Protein AF-A0A2W7HWE6-F1 (afdb_monomer)

Organism: NCBI:txid213248

Foldseek 3Di:
DDDQFDWQWADEPCCVVVVNPQQLVQLLQVLLQVCVCVLPVVADPQKHKDWAWDADPVRDTGITITIGGPPVVRRVVPDHNVVNHVSSNVVCVVCDSVNSSVNSVVDDDDGSVVRHPDDRD

Nearest PDB structures (foldseek):
  7y8v-assembly1_E  TM=4.939E-01  e=1.528E+00  Bacillus thermotolerans
  6rbg-assembly1_A  TM=3.376E-01  e=9.829E-01  Escherichia coli K-12
  3ueb-assembly2_C  TM=3.982E-01  e=2.094E+00  Thermococcus onnurineus NA1
  3b8p-assembly5_D  TM=3.696E-01  e=1.846E+00  Salmonella enterica subsp. enterica serovar Typhimurium str. LT2
  5gpy-assembly1_A  TM=2.057E-01  e=7.639E-01  Homo sapiens

Solvent-accessible surface area (backbone atoms only — not comparable to full-atom values): 7260 Å² total; per-residue (Å²): 131,82,76,81,78,73,63,41,53,36,73,73,95,49,51,74,84,53,69,66,41,50,49,59,46,43,25,31,50,51,55,55,53,73,46,41,66,69,77,47,58,87,53,59,87,68,54,45,77,44,81,42,59,42,70,45,102,86,68,54,66,45,81,36,42,32,35,34,32,96,49,67,79,56,37,72,64,58,62,56,51,68,63,46,31,54,53,51,48,59,48,43,70,72,65,38,65,68,53,42,55,57,52,25,76,73,56,90,69,68,49,41,74,60,47,63,68,53,74,88,125

Sequence (121 aa):
MKKPRGYGIIEPAIYEELNWDMDFIVSCLEVIRNEMPELFSELPKSVQYELIPLGNPFGEPYPVIGLYSDIPKDYKKIPEFLDLDERVENWLNKIGIETIKKKAKTIKTVSWETLKNRKSE

Structure (mmCIF, N/CA/C/O backbone):
data_AF-A0A2W7HWE6-F1
#
_entry.id   AF-A0A2W7HWE6-F1
#
loop_
_atom_site.group_PDB
_atom_site.id
_atom_site.type_symbol
_atom_site.label_atom_id
_atom_site.label_alt_id
_atom_site.label_comp_id
_atom_site.label_asym_id
_atom_site.label_entity_id
_atom_site.label_seq_id
_atom_site.pdbx_PDB_ins_code
_atom_site.Cartn_x
_atom_site.Cartn_y
_atom_site.Cartn_z
_atom_site.occupancy
_atom_site.B_iso_or_equiv
_atom_site.auth_seq_id
_atom_site.auth_comp_id
_atom_site.auth_asym_id
_atom_site.auth_atom_id
_atom_site.pdbx_PDB_model_num
ATOM 1 N N . MET A 1 1 ? 23.852 -14.805 -5.087 1.00 38.91 1 MET A N 1
ATOM 2 C CA . MET A 1 1 ? 22.968 -13.795 -4.466 1.00 38.91 1 MET A CA 1
ATOM 3 C C . MET A 1 1 ? 21.954 -13.370 -5.511 1.00 38.91 1 MET A C 1
ATOM 5 O O . MET A 1 1 ? 22.381 -12.954 -6.583 1.00 38.91 1 MET A O 1
ATOM 9 N N . LYS A 1 2 ? 20.648 -13.541 -5.264 1.00 42.47 2 LYS A N 1
ATOM 10 C CA . LYS A 1 2 ? 19.629 -12.918 -6.120 1.00 42.47 2 LYS A CA 1
ATOM 11 C C . LYS A 1 2 ? 19.772 -11.401 -5.972 1.00 42.47 2 LYS A C 1
ATOM 13 O O . LYS A 1 2 ? 20.017 -10.927 -4.863 1.00 42.47 2 LYS A O 1
ATOM 18 N N . LYS A 1 3 ? 19.708 -10.655 -7.077 1.00 46.53 3 LYS A N 1
ATOM 19 C CA . LYS A 1 3 ? 19.608 -9.194 -6.987 1.00 46.53 3 LYS A CA 1
ATOM 20 C C . LYS A 1 3 ? 18.287 -8.870 -6.283 1.00 46.53 3 LYS A C 1
ATOM 22 O O . LYS A 1 3 ? 17.303 -9.533 -6.613 1.00 46.53 3 LYS A O 1
ATOM 27 N N . PRO A 1 4 ? 18.253 -7.905 -5.350 1.00 59.59 4 PRO A N 1
ATOM 28 C CA . PRO A 1 4 ? 16.985 -7.428 -4.827 1.00 59.59 4 PRO A CA 1
ATOM 29 C C . PRO A 1 4 ? 16.112 -6.996 -6.005 1.00 59.59 4 PRO A C 1
ATOM 31 O O . PRO A 1 4 ? 16.594 -6.383 -6.965 1.00 59.59 4 PRO A O 1
ATOM 34 N N . ARG A 1 5 ? 14.849 -7.406 -5.959 1.00 71.00 5 ARG A N 1
ATOM 35 C CA . ARG A 1 5 ? 13.847 -7.014 -6.940 1.00 71.00 5 ARG A CA 1
ATOM 36 C C . ARG A 1 5 ? 13.727 -5.486 -6.918 1.00 71.00 5 ARG A C 1
ATOM 38 O O . ARG A 1 5 ? 13.758 -4.877 -5.852 1.00 71.00 5 ARG A O 1
ATOM 45 N N . GLY A 1 6 ? 13.680 -4.872 -8.098 1.00 79.38 6 GLY A N 1
ATOM 46 C CA . GLY A 1 6 ? 13.380 -3.446 -8.213 1.00 79.38 6 GLY A CA 1
ATOM 47 C C . GLY A 1 6 ? 11.897 -3.220 -7.947 1.00 79.38 6 GLY A C 1
ATOM 48 O O . GLY A 1 6 ? 11.079 -4.029 -8.391 1.00 79.38 6 GLY A O 1
ATOM 49 N N . TYR A 1 7 ? 11.570 -2.142 -7.242 1.00 88.00 7 TYR A N 1
ATOM 50 C CA . TYR A 1 7 ? 10.196 -1.761 -6.942 1.00 88.00 7 TYR A CA 1
ATOM 51 C C . TYR A 1 7 ? 9.937 -0.320 -7.373 1.00 88.00 7 TYR A C 1
ATOM 53 O O . TYR A 1 7 ? 10.766 0.555 -7.125 1.00 88.00 7 TYR A O 1
ATOM 61 N N . GLY A 1 8 ? 8.767 -0.082 -7.966 1.00 93.94 8 GLY A N 1
ATOM 62 C CA . GLY A 1 8 ? 8.089 1.202 -7.806 1.00 93.94 8 GLY A CA 1
ATOM 63 C C . GLY A 1 8 ? 7.515 1.260 -6.393 1.00 93.94 8 GLY A C 1
ATOM 64 O O . GLY A 1 8 ? 7.042 0.240 -5.888 1.00 93.94 8 GLY A O 1
ATOM 65 N N . ILE A 1 9 ? 7.602 2.411 -5.743 1.00 95.62 9 ILE A N 1
ATOM 66 C CA . ILE A 1 9 ? 7.184 2.586 -4.351 1.00 95.62 9 ILE A CA 1
ATOM 67 C C . ILE A 1 9 ? 5.941 3.468 -4.317 1.00 95.62 9 ILE A C 1
ATOM 69 O O . ILE A 1 9 ? 5.853 4.421 -5.087 1.00 95.62 9 ILE A O 1
ATOM 73 N N . ILE A 1 10 ? 5.001 3.114 -3.442 1.00 96.88 10 ILE A N 1
ATOM 74 C CA . ILE A 1 10 ? 3.896 3.970 -3.021 1.00 96.88 10 ILE A CA 1
ATOM 75 C C . ILE A 1 10 ? 4.008 4.192 -1.509 1.00 96.88 10 ILE A C 1
ATOM 77 O O . ILE A 1 10 ? 4.002 3.219 -0.740 1.00 96.88 10 ILE A O 1
ATOM 81 N N . GLU A 1 11 ? 4.058 5.459 -1.098 1.00 95.31 11 GLU A N 1
ATOM 82 C CA . GLU A 1 11 ? 4.171 5.927 0.289 1.00 95.31 11 GLU A CA 1
ATOM 83 C C . GLU A 1 11 ? 3.030 6.890 0.650 1.00 95.31 11 GLU A C 1
ATOM 85 O O . GLU A 1 11 ? 3.215 8.106 0.695 1.00 95.31 11 GLU A O 1
ATOM 90 N N . PRO A 1 12 ? 1.828 6.368 0.960 1.00 94.06 12 PRO A N 1
ATOM 91 C CA . PRO A 1 12 ? 0.696 7.217 1.285 1.00 94.06 12 PRO A CA 1
ATOM 92 C C . PRO A 1 12 ? 0.938 7.983 2.588 1.00 94.06 12 PRO A C 1
ATOM 94 O O . PRO A 1 12 ? 1.449 7.416 3.556 1.00 94.06 12 PRO A O 1
ATOM 97 N N . ALA A 1 13 ? 0.500 9.235 2.668 1.00 93.94 13 ALA A N 1
ATOM 98 C CA . ALA A 1 13 ? 0.727 10.146 3.789 1.00 93.94 13 ALA A CA 1
ATOM 99 C C . ALA A 1 13 ? -0.140 9.828 5.031 1.00 93.94 13 ALA A C 1
ATOM 101 O O . ALA A 1 13 ? -0.804 10.696 5.591 1.00 93.94 13 ALA A O 1
ATOM 102 N N . ILE A 1 14 ? -0.136 8.571 5.486 1.00 95.75 14 ILE A N 1
ATOM 103 C CA . ILE A 1 14 ? -0.991 8.058 6.571 1.00 95.75 14 ILE A CA 1
ATOM 104 C C . ILE A 1 14 ? -0.243 7.843 7.895 1.00 95.75 14 ILE A C 1
ATOM 106 O O . ILE A 1 14 ? -0.874 7.665 8.932 1.00 95.75 14 ILE A O 1
ATOM 110 N N . TYR A 1 15 ? 1.092 7.827 7.881 1.00 95.69 15 TYR A N 1
ATOM 111 C CA . TYR A 1 15 ? 1.918 7.389 9.017 1.00 95.69 15 TYR A CA 1
ATOM 112 C C . TYR A 1 15 ? 1.724 8.251 10.272 1.00 95.69 15 TYR A C 1
ATOM 114 O O . TYR A 1 15 ? 1.417 7.724 11.343 1.00 95.69 15 TYR A O 1
ATOM 122 N N . GLU A 1 16 ? 1.843 9.574 10.124 1.00 94.75 16 GLU A N 1
ATOM 123 C CA . GLU A 1 16 ? 1.647 10.531 11.222 1.00 94.75 16 GLU A CA 1
ATOM 124 C C . GLU A 1 16 ? 0.205 10.508 11.736 1.00 94.75 16 GLU A C 1
ATOM 126 O O . GLU A 1 16 ? -0.041 10.479 12.940 1.00 94.75 16 GLU A O 1
ATOM 131 N N . GLU A 1 17 ? -0.770 10.446 10.826 1.00 94.75 17 GLU A N 1
ATOM 132 C CA . GLU A 1 17 ? -2.192 10.415 11.181 1.00 94.75 17 GLU A CA 1
ATOM 133 C C . GLU A 1 17 ? -2.571 9.154 11.977 1.00 94.75 17 GLU A C 1
ATOM 135 O O . GLU A 1 17 ? -3.489 9.159 12.803 1.00 94.75 17 GLU A O 1
ATOM 140 N N . LEU A 1 18 ? -1.846 8.062 11.738 1.00 96.56 18 LEU A N 1
ATOM 141 C CA . LEU A 1 18 ? -1.994 6.790 12.433 1.00 96.56 18 LEU A CA 1
ATOM 142 C C . LEU A 1 18 ? -1.058 6.656 13.644 1.00 96.56 18 LEU A C 1
ATOM 144 O O . LEU A 1 18 ? -0.965 5.571 14.216 1.00 96.56 18 LEU A O 1
ATOM 148 N N . ASN A 1 19 ? -0.405 7.744 14.070 1.00 96.62 19 ASN A N 1
ATOM 149 C CA . ASN A 1 19 ? 0.514 7.795 15.212 1.00 96.62 19 ASN A CA 1
ATOM 150 C C . ASN A 1 19 ? 1.624 6.735 15.156 1.00 96.62 19 ASN A C 1
ATOM 152 O O . ASN A 1 19 ? 2.016 6.197 16.193 1.00 96.62 19 ASN A O 1
ATOM 156 N N . TRP A 1 20 ? 2.105 6.404 13.954 1.00 95.56 20 TRP A N 1
ATOM 157 C CA . TRP A 1 20 ? 3.140 5.386 13.754 1.00 95.56 20 TRP A CA 1
ATOM 158 C C . TRP A 1 20 ? 2.783 3.994 14.329 1.00 95.56 20 TRP A C 1
ATOM 160 O O . TRP A 1 20 ? 3.676 3.185 14.588 1.00 95.56 20 TRP A O 1
ATOM 170 N N . ASP A 1 21 ? 1.492 3.668 14.493 1.00 97.50 21 ASP A N 1
ATOM 171 C CA . ASP A 1 21 ? 1.043 2.308 14.829 1.00 97.50 21 ASP A CA 1
ATOM 172 C C . ASP A 1 21 ? 1.275 1.382 13.629 1.00 97.50 21 ASP A C 1
ATOM 174 O O . ASP A 1 21 ? 0.460 1.295 12.710 1.00 97.50 21 ASP A O 1
ATOM 178 N N . MET A 1 22 ? 2.424 0.709 13.619 1.00 97.25 22 MET A N 1
ATOM 179 C CA . MET A 1 22 ? 2.885 -0.056 12.463 1.00 97.25 22 MET A CA 1
ATOM 180 C C . MET A 1 22 ? 1.969 -1.219 12.085 1.00 97.25 22 MET A C 1
ATOM 182 O O . MET A 1 22 ? 1.777 -1.464 10.897 1.00 97.25 22 MET A O 1
ATOM 186 N N . ASP A 1 23 ? 1.384 -1.928 13.051 1.00 97.69 23 ASP A N 1
ATOM 187 C CA . ASP A 1 23 ? 0.452 -3.022 12.746 1.00 97.69 23 ASP A CA 1
ATOM 188 C C . ASP A 1 23 ? -0.828 -2.475 12.103 1.00 97.69 23 ASP A C 1
ATOM 190 O O . ASP A 1 23 ? -1.359 -3.039 11.133 1.00 97.69 23 ASP A O 1
ATOM 194 N N . PHE A 1 24 ? -1.308 -1.331 12.595 1.00 97.81 24 PHE A N 1
ATOM 195 C CA . PHE A 1 24 ? -2.477 -0.690 12.015 1.00 97.81 24 PHE A CA 1
ATOM 196 C C . PHE A 1 24 ? -2.185 -0.054 10.651 1.00 97.81 24 PHE A C 1
ATOM 198 O O . PHE A 1 24 ? -3.008 -0.166 9.739 1.00 97.81 24 PHE A O 1
ATOM 205 N N . ILE A 1 25 ? -0.997 0.525 10.462 1.00 98.44 25 ILE A N 1
ATOM 206 C CA . ILE A 1 25 ? -0.513 1.024 9.170 1.00 98.44 25 ILE A CA 1
ATOM 207 C C . ILE A 1 25 ? -0.417 -0.124 8.164 1.00 98.44 25 ILE A C 1
ATOM 209 O O . ILE A 1 25 ? -0.952 0.005 7.068 1.00 98.44 25 ILE A O 1
ATOM 213 N N . VAL A 1 26 ? 0.169 -1.272 8.524 1.00 98.38 26 VAL A N 1
ATOM 214 C CA . VAL A 1 26 ? 0.216 -2.463 7.651 1.00 98.38 26 VAL A CA 1
ATOM 215 C C . VAL A 1 26 ? -1.190 -2.898 7.236 1.00 98.38 26 VAL A C 1
ATOM 217 O O . VAL A 1 26 ? -1.421 -3.232 6.074 1.00 98.38 26 VAL A O 1
ATOM 220 N N . SER A 1 27 ? -2.155 -2.837 8.153 1.00 98.38 27 SER A N 1
ATOM 221 C CA . SER A 1 27 ? -3.561 -3.130 7.852 1.00 98.38 27 SER A CA 1
ATOM 222 C C . SER A 1 27 ? -4.180 -2.103 6.901 1.00 98.38 27 SER A C 1
ATOM 224 O O . SER A 1 27 ? -4.889 -2.472 5.968 1.00 98.38 27 SER A O 1
ATOM 226 N N . CYS A 1 28 ? -3.897 -0.814 7.082 1.00 98.44 28 CYS A N 1
ATOM 227 C CA . CYS A 1 28 ? -4.378 0.236 6.185 1.00 98.44 28 CYS A CA 1
ATOM 228 C C . CYS A 1 28 ? -3.754 0.124 4.789 1.00 98.44 28 CYS A C 1
ATOM 230 O O . CYS A 1 28 ? -4.474 0.161 3.793 1.00 98.44 28 CYS A O 1
ATOM 232 N N . LEU A 1 29 ? -2.441 -0.089 4.708 1.00 98.44 29 LEU A N 1
ATOM 233 C CA . LEU A 1 29 ? -1.731 -0.297 3.449 1.00 98.44 29 LEU A CA 1
ATOM 234 C C . LEU A 1 29 ? -2.216 -1.552 2.729 1.00 98.44 29 LEU A C 1
ATOM 236 O O . LEU A 1 29 ? -2.314 -1.532 1.513 1.00 98.44 29 LEU A O 1
ATOM 240 N N . GLU A 1 30 ? -2.581 -2.618 3.440 1.00 98.44 30 GLU A N 1
ATOM 241 C CA . GLU A 1 30 ? -3.166 -3.811 2.823 1.00 98.44 30 GLU A CA 1
ATOM 242 C C . GLU A 1 30 ? -4.527 -3.514 2.171 1.00 98.44 30 GLU A C 1
ATOM 244 O O . GLU A 1 30 ? -4.805 -3.992 1.070 1.00 98.44 30 GLU A O 1
ATOM 249 N N . VAL A 1 31 ? -5.368 -2.690 2.807 1.00 98.31 31 VAL A N 1
ATOM 250 C CA . VAL A 1 31 ? -6.616 -2.213 2.187 1.00 98.31 31 VAL A CA 1
ATOM 251 C C . VAL A 1 31 ? -6.305 -1.421 0.922 1.00 98.31 31 VAL A C 1
ATOM 253 O O . VAL A 1 31 ? -6.881 -1.711 -0.119 1.00 98.31 31 VAL A O 1
ATOM 256 N N . ILE A 1 32 ? -5.384 -0.459 1.002 1.00 98.12 32 ILE A N 1
ATOM 257 C CA . ILE A 1 32 ? -4.980 0.388 -0.128 1.00 98.12 32 ILE A CA 1
ATOM 258 C C . ILE A 1 32 ? -4.429 -0.490 -1.265 1.00 98.12 32 ILE A C 1
ATOM 260 O O . ILE A 1 32 ? -4.900 -0.414 -2.396 1.00 98.12 32 ILE A O 1
ATOM 264 N N . ARG A 1 33 ? -3.519 -1.418 -0.951 1.00 97.88 33 ARG A N 1
ATOM 265 C CA . ARG A 1 33 ? -2.908 -2.377 -1.881 1.00 97.88 33 ARG A CA 1
ATOM 266 C C . ARG A 1 33 ? -3.944 -3.185 -2.663 1.00 97.88 33 ARG A C 1
ATOM 268 O O . ARG A 1 33 ? -3.766 -3.402 -3.858 1.00 97.88 33 ARG A O 1
ATOM 275 N N . ASN A 1 34 ? -5.021 -3.620 -2.010 1.00 97.25 34 ASN A N 1
ATOM 276 C CA . ASN A 1 34 ? -6.079 -4.405 -2.653 1.00 97.25 34 ASN A CA 1
ATOM 277 C C . ASN A 1 34 ? -6.891 -3.608 -3.688 1.00 97.25 34 ASN A C 1
ATOM 279 O O . ASN A 1 34 ? -7.508 -4.211 -4.561 1.00 97.25 34 ASN A O 1
ATOM 283 N N . GLU A 1 35 ? -6.847 -2.278 -3.636 1.00 97.31 35 GLU A N 1
ATOM 284 C CA . GLU A 1 35 ? -7.516 -1.385 -4.589 1.00 97.31 35 GLU A CA 1
ATOM 285 C C . GLU A 1 35 ? -6.585 -1.026 -5.770 1.00 97.31 35 GLU A C 1
ATOM 287 O O . GLU A 1 35 ? -7.037 -0.535 -6.803 1.00 97.31 35 GLU A O 1
ATOM 292 N N . MET A 1 36 ? -5.278 -1.313 -5.665 1.00 96.62 36 MET A N 1
ATOM 293 C CA . MET A 1 36 ? -4.276 -0.961 -6.683 1.00 96.62 36 MET A CA 1
ATOM 294 C C . MET A 1 36 ? -4.535 -1.561 -8.073 1.00 96.62 36 MET A C 1
ATOM 296 O O . MET A 1 36 ? -4.353 -0.834 -9.048 1.00 96.62 36 MET A O 1
ATOM 300 N N . PRO A 1 37 ? -4.971 -2.829 -8.230 1.00 96.56 37 PRO A N 1
ATOM 301 C CA . PRO A 1 37 ? -5.241 -3.380 -9.559 1.00 96.56 37 PRO A CA 1
ATOM 302 C C . PRO A 1 37 ? -6.342 -2.630 -10.319 1.00 96.56 37 PRO A C 1
ATOM 304 O O . PRO A 1 37 ? -6.292 -2.541 -11.543 1.00 96.56 37 PRO A O 1
ATOM 307 N N . GLU A 1 38 ? -7.336 -2.093 -9.607 1.00 96.69 38 GLU A N 1
ATOM 308 C CA . GLU A 1 38 ? -8.374 -1.249 -10.205 1.00 96.69 38 GLU A CA 1
ATOM 309 C C . GLU A 1 38 ? -7.841 0.165 -10.439 1.00 96.69 38 GLU A C 1
ATOM 311 O O . GLU A 1 38 ? -7.955 0.705 -11.545 1.00 96.69 38 GLU A O 1
ATOM 316 N N . LEU A 1 39 ? -7.188 0.731 -9.419 1.00 96.69 39 LEU A N 1
ATOM 317 C CA . LEU A 1 39 ? -6.615 2.066 -9.482 1.00 96.69 39 LEU A CA 1
ATOM 318 C C . LEU A 1 39 ? -5.584 2.225 -10.578 1.00 96.69 39 LEU A C 1
ATOM 320 O O . LEU A 1 39 ? -5.495 3.330 -11.078 1.00 96.69 39 LEU A O 1
ATOM 324 N N . PHE A 1 40 ? -4.863 1.177 -10.964 1.00 96.69 40 PHE A N 1
ATOM 325 C CA . PHE A 1 40 ? -3.842 1.169 -12.012 1.00 96.69 40 PHE A CA 1
ATOM 326 C C . PHE A 1 40 ? -4.178 0.149 -13.110 1.00 96.69 40 PHE A C 1
ATOM 328 O O . PHE A 1 40 ? -3.308 -0.573 -13.600 1.00 96.69 40 PHE A O 1
ATOM 335 N N . SER A 1 41 ? -5.456 0.059 -13.482 1.00 96.81 41 SER A N 1
ATOM 336 C CA . SER A 1 41 ? -5.961 -0.930 -14.447 1.00 96.81 41 SER A CA 1
ATOM 337 C C . SER A 1 41 ? -5.332 -0.856 -15.845 1.00 96.81 41 SER A C 1
ATOM 339 O O . SER A 1 41 ? -5.416 -1.822 -16.608 1.00 96.81 41 SER A O 1
ATOM 341 N N . GLU A 1 42 ? -4.676 0.253 -16.191 1.00 96.88 42 GLU A N 1
ATOM 342 C CA . GLU A 1 42 ? -3.909 0.391 -17.428 1.00 96.88 42 GLU A CA 1
ATOM 343 C C . GLU A 1 42 ? -2.541 -0.312 -17.401 1.00 96.88 42 GLU A C 1
ATOM 345 O O . GLU A 1 42 ? -1.942 -0.532 -18.460 1.00 96.88 42 GLU A O 1
ATOM 350 N N . LEU A 1 43 ? -2.031 -0.673 -16.218 1.00 97.00 43 LEU A N 1
ATOM 351 C CA . LEU A 1 43 ? -0.765 -1.384 -16.099 1.00 97.00 43 LEU A CA 1
ATOM 352 C C . LEU A 1 43 ? -0.885 -2.830 -16.602 1.00 97.00 43 LEU A C 1
ATOM 354 O O . LEU A 1 43 ? -1.952 -3.451 -16.549 1.00 97.00 43 LEU A O 1
ATOM 358 N N . PRO A 1 44 ? 0.218 -3.421 -17.096 1.00 97.00 44 PRO A N 1
ATOM 359 C CA . PRO A 1 44 ? 0.228 -4.826 -17.473 1.00 97.00 44 PRO A CA 1
ATOM 360 C C . PRO A 1 44 ? -0.197 -5.722 -16.309 1.00 97.00 44 PRO A C 1
ATOM 362 O O . PRO A 1 44 ? 0.273 -5.557 -15.189 1.00 97.00 44 PRO A O 1
ATOM 365 N N . LYS A 1 45 ? -0.981 -6.766 -16.596 1.00 95.62 45 LYS A N 1
ATOM 366 C CA . LYS A 1 45 ? -1.417 -7.760 -15.594 1.00 95.62 45 LYS A CA 1
ATOM 367 C C . LYS A 1 45 ? -0.271 -8.505 -14.894 1.00 95.62 45 LYS A C 1
ATOM 369 O O . LYS A 1 45 ? -0.506 -9.175 -13.896 1.00 95.62 45 LYS A O 1
ATOM 374 N N . SER A 1 46 ? 0.945 -8.447 -15.442 1.00 96.00 46 SER A N 1
ATOM 375 C CA . SER A 1 46 ? 2.145 -9.004 -14.812 1.00 96.00 46 SER A CA 1
ATOM 376 C C . SER A 1 46 ? 2.689 -8.135 -13.679 1.00 96.00 46 SER A C 1
ATOM 378 O O . SER A 1 46 ? 3.541 -8.611 -12.934 1.00 96.00 46 SER A O 1
ATOM 380 N N . VAL A 1 47 ? 2.236 -6.882 -13.554 1.00 96.75 47 VAL A N 1
ATOM 381 C CA . VAL A 1 47 ? 2.566 -6.034 -12.410 1.00 96.75 47 VAL A CA 1
ATOM 382 C C . VAL A 1 47 ? 1.882 -6.605 -11.174 1.00 96.75 47 VAL A C 1
ATOM 384 O O . VAL A 1 47 ? 0.703 -6.955 -11.195 1.00 96.75 47 VAL A O 1
ATOM 387 N N . GLN A 1 48 ? 2.660 -6.763 -10.116 1.00 96.50 48 GLN A N 1
ATOM 388 C CA . GLN A 1 48 ? 2.239 -7.280 -8.826 1.00 96.50 48 GLN A CA 1
ATOM 389 C C . GLN A 1 48 ? 2.399 -6.185 -7.773 1.00 96.50 48 GLN A C 1
ATOM 391 O O . GLN A 1 48 ? 3.288 -5.340 -7.882 1.00 96.50 48 GLN A O 1
ATOM 396 N N . TYR A 1 49 ? 1.550 -6.243 -6.750 1.00 96.75 49 TYR A N 1
ATOM 397 C CA . TYR A 1 49 ? 1.507 -5.289 -5.646 1.00 96.75 49 TYR A CA 1
ATOM 398 C C . TYR A 1 49 ? 1.699 -6.047 -4.340 1.00 96.75 49 TYR A C 1
ATOM 400 O O . TYR A 1 49 ? 0.902 -6.935 -4.016 1.00 96.75 49 TYR A O 1
ATOM 408 N N . GLU A 1 50 ? 2.713 -5.691 -3.566 1.00 95.88 50 GLU A N 1
ATOM 409 C CA . GLU A 1 50 ? 2.992 -6.320 -2.277 1.00 95.88 50 GLU A CA 1
ATOM 410 C C . GLU A 1 50 ? 3.361 -5.292 -1.214 1.00 95.88 50 GLU A C 1
ATOM 412 O O . GLU A 1 50 ? 3.839 -4.206 -1.523 1.00 95.88 50 GLU A O 1
ATOM 417 N N . LEU A 1 51 ? 3.119 -5.629 0.051 1.00 96.75 51 LEU A N 1
ATOM 418 C CA . LEU A 1 51 ? 3.683 -4.861 1.154 1.00 96.75 51 LEU A CA 1
ATOM 419 C C . LEU A 1 51 ? 5.145 -5.255 1.325 1.00 96.75 51 LEU A C 1
ATOM 421 O O . LEU A 1 51 ? 5.460 -6.450 1.334 1.00 96.75 51 LEU A O 1
ATOM 425 N N . ILE A 1 52 ? 6.014 -4.264 1.501 1.00 95.31 52 ILE A N 1
ATOM 426 C CA . ILE A 1 52 ? 7.445 -4.465 1.743 1.00 95.31 52 ILE A CA 1
ATOM 427 C C . ILE A 1 52 ? 7.932 -3.559 2.877 1.00 95.31 52 ILE A C 1
ATOM 429 O O . ILE A 1 52 ? 7.370 -2.482 3.085 1.00 95.31 52 ILE A O 1
AT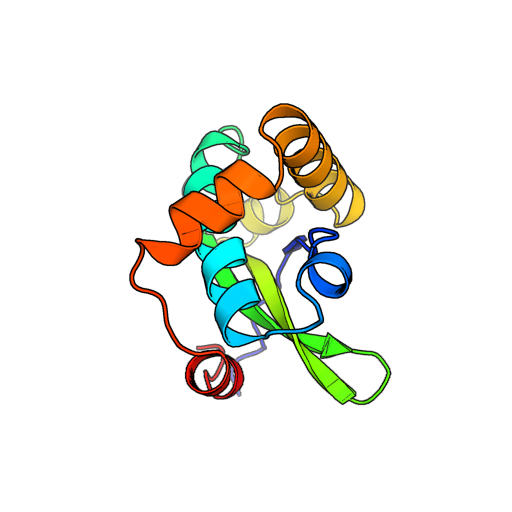OM 433 N N . PRO A 1 53 ? 8.977 -3.965 3.616 1.00 95.00 53 PRO A N 1
ATOM 434 C CA . PRO A 1 53 ? 9.715 -3.049 4.468 1.00 95.00 53 PRO A CA 1
ATOM 435 C C . PRO A 1 53 ? 10.668 -2.198 3.619 1.00 95.00 53 PRO A C 1
ATOM 437 O O . PRO A 1 53 ? 11.484 -2.733 2.866 1.00 95.00 53 PRO A O 1
ATOM 440 N N . LEU A 1 54 ? 10.603 -0.881 3.780 1.00 92.94 54 LEU A N 1
ATOM 441 C CA . LEU A 1 54 ? 11.541 0.069 3.189 1.00 92.94 54 LEU A CA 1
ATOM 442 C C . LEU A 1 54 ? 12.337 0.754 4.298 1.00 92.94 54 LEU A C 1
ATOM 444 O O . LEU A 1 54 ? 11.769 1.140 5.312 1.00 92.94 54 LEU A O 1
ATOM 448 N N . GLY A 1 55 ? 13.655 0.870 4.135 1.00 91.12 55 GLY A N 1
ATOM 449 C CA . GLY A 1 55 ? 14.513 1.563 5.098 1.00 91.12 55 GLY A CA 1
ATOM 450 C C . GLY A 1 55 ? 14.416 3.077 4.944 1.00 91.12 55 GLY A C 1
ATOM 451 O O . GLY A 1 55 ? 14.624 3.588 3.846 1.00 91.12 55 GLY A O 1
ATOM 452 N N . ASN A 1 56 ? 14.161 3.794 6.038 1.00 87.50 56 ASN A N 1
ATOM 453 C CA . ASN A 1 56 ? 14.256 5.251 6.050 1.00 87.50 56 ASN A CA 1
ATOM 454 C C . ASN A 1 56 ? 15.734 5.719 6.090 1.00 87.50 56 ASN A C 1
ATOM 456 O O . ASN A 1 56 ? 16.639 4.909 6.328 1.00 87.50 56 ASN A O 1
ATOM 460 N N . PRO A 1 57 ? 16.018 7.026 5.903 1.00 87.12 57 PRO A N 1
ATOM 461 C CA . PRO A 1 57 ? 17.382 7.567 5.959 1.00 87.12 57 PRO A CA 1
ATOM 462 C C . PRO A 1 57 ? 18.126 7.344 7.287 1.00 87.12 57 PRO A C 1
ATOM 464 O O . PRO A 1 57 ? 19.350 7.451 7.327 1.00 87.12 57 PRO A O 1
ATOM 467 N N . PHE A 1 58 ? 17.407 7.027 8.367 1.00 88.38 58 PHE A N 1
ATOM 468 C CA . PHE A 1 58 ? 17.962 6.732 9.690 1.00 88.38 58 PHE A CA 1
ATOM 469 C C . PHE A 1 58 ? 18.205 5.229 9.916 1.00 88.38 58 PHE A C 1
ATOM 471 O O . PHE A 1 58 ? 18.704 4.838 10.968 1.00 88.38 58 PHE A O 1
ATOM 478 N N . GLY A 1 59 ? 17.897 4.383 8.927 1.00 83.88 59 GLY A N 1
ATOM 479 C CA . GLY A 1 59 ? 18.069 2.932 8.993 1.00 83.88 59 GLY A CA 1
ATOM 480 C C . GLY A 1 59 ? 16.919 2.187 9.673 1.00 83.88 59 GLY A C 1
ATOM 481 O O . GLY A 1 59 ? 17.008 0.971 9.851 1.00 83.88 59 GLY A O 1
ATOM 482 N N . GLU A 1 60 ? 15.833 2.873 10.028 1.00 89.62 60 GLU A N 1
ATOM 483 C CA . GLU A 1 60 ? 14.638 2.241 10.577 1.00 89.62 60 GLU A CA 1
ATOM 484 C C . GLU A 1 60 ? 13.672 1.883 9.441 1.00 89.62 60 GLU A C 1
ATOM 486 O O . GLU A 1 60 ? 13.304 2.747 8.640 1.00 89.62 60 GLU A O 1
ATOM 491 N N . PRO A 1 61 ? 13.272 0.607 9.312 1.00 94.12 61 PRO A N 1
ATOM 492 C CA . PRO A 1 61 ? 12.336 0.227 8.275 1.00 94.12 61 PRO A CA 1
ATOM 493 C C . PRO A 1 61 ? 10.905 0.628 8.636 1.00 94.12 61 PRO A C 1
ATOM 495 O O . PRO A 1 61 ? 10.533 0.634 9.809 1.00 94.12 61 PRO A O 1
ATOM 498 N N . TYR A 1 62 ? 10.096 0.874 7.614 1.00 95.50 62 TYR A N 1
ATOM 499 C CA . TYR A 1 62 ? 8.661 1.127 7.703 1.00 95.50 62 TYR A CA 1
ATOM 500 C C . TYR A 1 62 ? 7.934 0.411 6.552 1.00 95.50 62 TYR A C 1
ATOM 502 O O . TYR A 1 62 ? 8.563 0.060 5.548 1.00 95.50 62 TYR A O 1
ATOM 510 N N . PRO A 1 63 ? 6.637 0.100 6.698 1.00 97.00 63 PRO A N 1
ATOM 511 C CA . PRO A 1 63 ? 5.887 -0.594 5.661 1.00 97.00 63 PRO A CA 1
ATOM 512 C C . PRO A 1 63 ? 5.503 0.364 4.530 1.00 97.00 63 PRO A C 1
ATOM 514 O O . PRO A 1 63 ? 5.027 1.468 4.786 1.00 97.00 63 PRO A O 1
ATOM 517 N N . VAL A 1 64 ? 5.645 -0.088 3.287 1.00 97.06 64 VAL A N 1
ATOM 518 C CA . VAL A 1 64 ? 5.198 0.615 2.070 1.00 97.06 64 VAL A CA 1
ATOM 519 C C . VAL A 1 64 ? 4.534 -0.372 1.109 1.00 97.06 64 VAL A C 1
ATOM 521 O O . VAL A 1 64 ? 4.582 -1.589 1.328 1.00 97.06 64 VAL A O 1
ATOM 524 N N . ILE 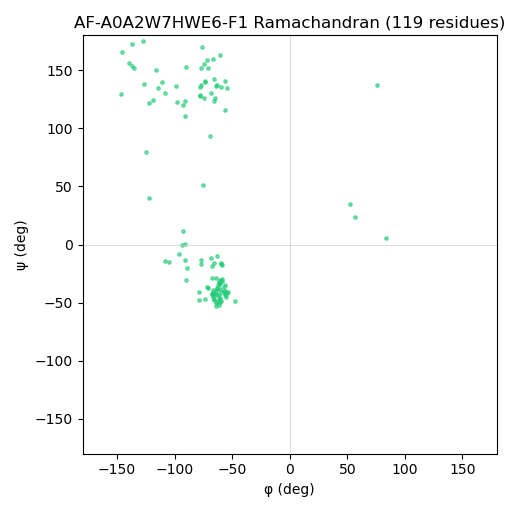A 1 65 ? 3.932 0.129 0.028 1.00 97.75 65 ILE A N 1
ATOM 525 C CA . ILE A 1 65 ? 3.448 -0.716 -1.070 1.00 97.75 65 ILE A CA 1
ATOM 526 C C . ILE A 1 65 ? 4.498 -0.710 -2.185 1.00 97.75 65 ILE A C 1
ATOM 528 O O . ILE A 1 65 ? 4.859 0.337 -2.713 1.00 97.75 65 ILE A O 1
ATOM 532 N N . GLY A 1 66 ? 4.980 -1.893 -2.553 1.00 96.56 66 GLY A N 1
ATOM 533 C CA . GLY A 1 66 ? 5.870 -2.110 -3.684 1.00 96.56 66 GLY A CA 1
ATOM 534 C C . GLY A 1 66 ? 5.112 -2.608 -4.912 1.00 96.56 66 GLY A C 1
ATOM 535 O O . GLY A 1 66 ? 4.288 -3.522 -4.822 1.00 96.56 66 GLY A O 1
ATOM 536 N N . LEU A 1 67 ? 5.444 -2.051 -6.073 1.00 96.69 67 LEU A N 1
ATOM 537 C CA . LEU A 1 67 ? 5.018 -2.510 -7.391 1.00 96.69 67 LEU A CA 1
ATOM 538 C C . LEU A 1 67 ? 6.203 -3.131 -8.111 1.00 96.69 67 LEU A C 1
ATOM 540 O O . LEU A 1 67 ? 7.262 -2.515 -8.218 1.00 96.69 67 LEU A O 1
ATOM 544 N N . TYR A 1 68 ? 6.027 -4.323 -8.664 1.00 95.06 68 TYR A N 1
ATOM 545 C CA . TYR A 1 68 ? 7.083 -4.975 -9.432 1.00 95.06 68 TYR A CA 1
ATOM 546 C C . TYR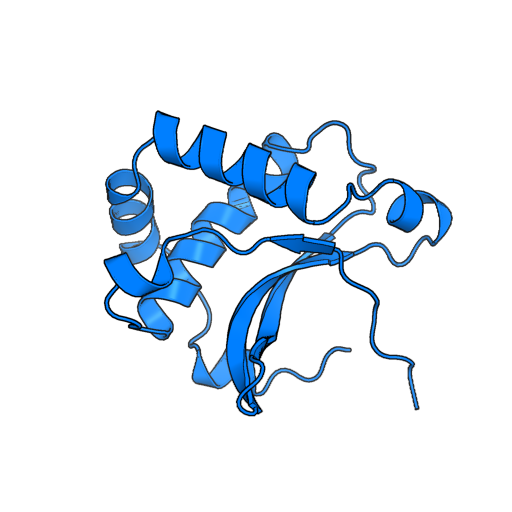 A 1 68 ? 6.526 -5.792 -10.588 1.00 95.06 68 TYR A C 1
ATOM 548 O O . TYR A 1 68 ? 5.344 -6.106 -10.646 1.00 95.06 68 TYR A O 1
ATOM 556 N N . SER A 1 69 ? 7.405 -6.181 -11.507 1.00 94.75 69 SER A N 1
ATOM 557 C CA . SER A 1 69 ? 7.107 -7.173 -12.536 1.00 94.75 69 SER A CA 1
ATOM 558 C C . SER A 1 69 ? 8.376 -7.960 -12.836 1.00 94.75 69 SER A C 1
ATOM 560 O O . SER A 1 69 ? 9.413 -7.371 -13.140 1.00 94.75 69 SER A O 1
ATOM 562 N N . ASP A 1 70 ? 8.287 -9.290 -12.819 1.00 92.50 70 ASP A N 1
ATOM 563 C CA . ASP A 1 70 ? 9.394 -10.163 -13.239 1.00 92.50 70 ASP A CA 1
ATOM 564 C C . ASP A 1 70 ? 9.660 -10.077 -14.753 1.00 92.50 70 ASP A C 1
ATOM 566 O O . ASP A 1 70 ? 10.687 -10.543 -15.245 1.00 92.50 70 ASP A O 1
ATOM 570 N N . ILE A 1 71 ? 8.748 -9.449 -15.504 1.00 94.12 71 ILE A N 1
ATOM 571 C CA . ILE A 1 71 ? 8.908 -9.133 -16.921 1.0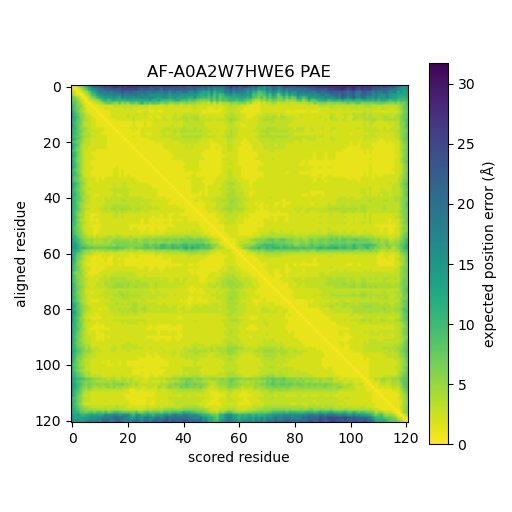0 94.12 71 ILE A CA 1
ATOM 572 C C . ILE A 1 71 ? 9.525 -7.726 -17.045 1.00 94.12 71 ILE A C 1
ATOM 574 O O . ILE A 1 71 ? 8.817 -6.739 -16.808 1.00 94.12 71 ILE A O 1
ATOM 578 N N . PRO A 1 72 ? 10.793 -7.580 -17.492 1.00 92.25 72 PRO A N 1
ATOM 579 C CA . PRO A 1 72 ? 11.491 -6.288 -17.481 1.00 92.25 72 PRO A CA 1
ATOM 580 C C . PRO A 1 72 ? 10.834 -5.202 -18.340 1.00 92.25 72 PRO A C 1
ATOM 582 O O . PRO A 1 72 ? 10.882 -4.025 -17.997 1.00 92.25 72 PRO A O 1
ATOM 585 N N . LYS A 1 73 ? 10.212 -5.575 -19.467 1.00 94.75 73 LYS A N 1
ATOM 586 C CA . LYS A 1 73 ? 9.494 -4.623 -20.336 1.00 94.75 73 LYS A CA 1
ATOM 587 C C . LYS A 1 73 ? 8.241 -4.043 -19.678 1.00 94.75 73 LYS A C 1
ATOM 589 O O . LYS A 1 73 ? 7.857 -2.932 -20.017 1.00 94.75 73 LYS A O 1
ATOM 594 N N . ASP A 1 74 ? 7.616 -4.794 -18.775 1.00 95.62 74 ASP A N 1
ATOM 595 C CA . ASP A 1 74 ? 6.407 -4.370 -18.075 1.00 95.62 74 ASP A CA 1
ATOM 596 C C . ASP A 1 74 ? 6.767 -3.630 -16.783 1.00 95.62 74 ASP A C 1
ATOM 598 O O . ASP A 1 74 ? 6.104 -2.656 -16.455 1.00 95.62 74 ASP A O 1
ATOM 602 N N . TYR A 1 75 ? 7.893 -3.975 -16.141 1.00 93.31 75 TYR A N 1
ATOM 603 C CA . TYR A 1 75 ? 8.478 -3.163 -15.066 1.00 93.31 75 TYR A CA 1
ATOM 604 C C . TYR A 1 75 ? 8.756 -1.724 -15.522 1.00 93.31 75 TYR A C 1
ATOM 606 O O . TYR A 1 75 ? 8.415 -0.778 -14.831 1.00 93.31 75 TYR A O 1
ATOM 614 N N . LYS A 1 76 ? 9.292 -1.545 -16.737 1.00 93.50 76 LYS A N 1
ATOM 615 C CA . LYS A 1 76 ? 9.534 -0.216 -17.333 1.00 93.50 76 LYS A CA 1
ATOM 616 C C . LYS A 1 76 ? 8.271 0.620 -17.582 1.00 93.50 76 LYS A C 1
ATOM 618 O O . LYS A 1 76 ? 8.400 1.773 -17.973 1.00 93.50 76 LYS A O 1
ATOM 623 N N . LYS A 1 77 ? 7.078 0.034 -17.451 1.00 95.44 77 LYS A N 1
ATOM 624 C CA . LYS A 1 77 ? 5.800 0.748 -17.573 1.00 95.44 77 LYS A CA 1
ATOM 625 C C . LYS A 1 77 ? 5.241 1.178 -16.221 1.00 95.44 77 LYS A C 1
ATOM 627 O O . LYS A 1 77 ? 4.229 1.869 -16.208 1.00 95.44 77 LYS A O 1
ATOM 632 N N . ILE A 1 78 ? 5.843 0.737 -15.115 1.00 95.62 78 ILE A N 1
ATOM 633 C CA . ILE A 1 78 ? 5.491 1.234 -13.787 1.00 95.62 78 ILE A CA 1
ATOM 634 C C . ILE A 1 78 ? 5.880 2.723 -13.754 1.00 95.62 78 ILE A C 1
ATOM 636 O O . ILE A 1 78 ? 7.023 3.029 -14.101 1.00 95.62 78 ILE A O 1
ATOM 640 N N . PRO 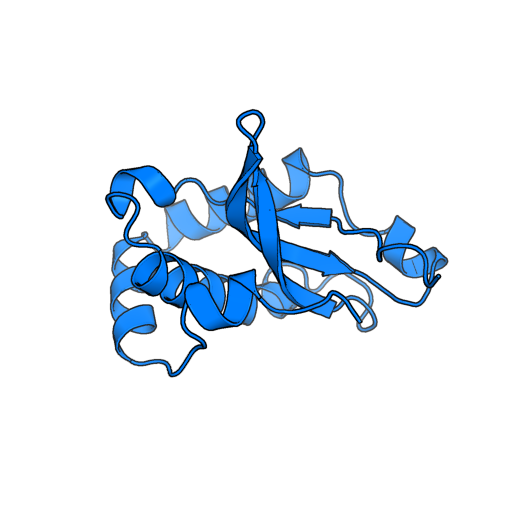A 1 79 ? 4.949 3.632 -13.410 1.00 94.81 79 PRO A N 1
ATOM 641 C CA . PRO A 1 79 ? 5.232 5.058 -13.316 1.00 94.81 79 PRO A CA 1
ATOM 642 C C . PRO A 1 79 ? 6.314 5.377 -12.283 1.00 94.81 79 PRO A C 1
ATOM 644 O O . PRO A 1 79 ? 6.627 4.565 -11.409 1.00 94.81 79 PRO A O 1
ATOM 647 N N . GLU A 1 80 ? 6.868 6.580 -12.386 1.00 93.81 80 GLU A N 1
ATOM 648 C CA . GLU A 1 80 ? 7.804 7.093 -11.391 1.00 93.81 80 GLU A CA 1
ATOM 649 C C . GLU A 1 80 ? 7.090 7.326 -10.051 1.00 93.81 80 GLU A C 1
ATOM 651 O O . GLU A 1 80 ? 5.868 7.477 -9.987 1.00 93.81 80 GLU A O 1
ATOM 656 N N . PHE A 1 81 ? 7.874 7.380 -8.974 1.00 92.19 81 PHE A N 1
ATOM 657 C CA . PHE A 1 81 ? 7.386 7.502 -7.596 1.00 92.19 81 PHE A CA 1
ATOM 658 C C . PHE A 1 81 ? 6.321 8.597 -7.409 1.00 92.19 81 PHE A C 1
ATOM 660 O O . PHE A 1 81 ? 5.254 8.329 -6.867 1.00 92.19 81 PHE A O 1
ATOM 667 N N . LEU A 1 82 ? 6.572 9.809 -7.916 1.00 93.75 82 LEU A N 1
ATOM 668 C CA . LEU A 1 82 ? 5.654 10.940 -7.739 1.00 93.75 82 LEU A CA 1
ATOM 669 C C . LEU A 1 82 ? 4.286 10.705 -8.396 1.00 93.75 82 LEU A C 1
ATOM 671 O O . LEU A 1 82 ? 3.270 11.067 -7.812 1.00 93.75 82 LEU A O 1
ATOM 675 N N . ASP A 1 83 ? 4.253 10.073 -9.572 1.00 95.56 83 ASP A N 1
ATOM 676 C CA . ASP A 1 83 ? 3.004 9.795 -10.291 1.00 95.56 83 ASP A CA 1
ATOM 677 C C . ASP A 1 83 ? 2.177 8.711 -9.580 1.00 95.56 83 ASP A C 1
ATOM 679 O O . ASP A 1 83 ? 0.943 8.759 -9.552 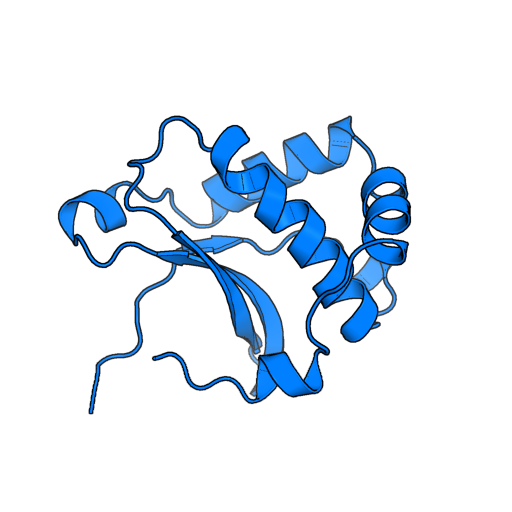1.00 95.56 83 ASP A O 1
ATOM 683 N N . LEU A 1 84 ? 2.863 7.710 -9.014 1.00 95.94 84 LEU A N 1
ATOM 684 C CA . LEU A 1 84 ? 2.246 6.651 -8.219 1.00 95.94 84 LEU A CA 1
ATOM 685 C C . LEU A 1 84 ? 1.602 7.229 -6.952 1.00 95.94 84 LEU A C 1
ATOM 687 O O . LEU A 1 84 ? 0.410 7.005 -6.716 1.00 95.94 84 LEU A O 1
ATOM 691 N N . ASP A 1 85 ? 2.374 7.997 -6.184 1.00 94.69 85 ASP A N 1
ATOM 692 C CA . ASP A 1 85 ? 1.930 8.609 -4.933 1.00 94.69 85 ASP A CA 1
ATOM 693 C C . ASP A 1 85 ? 0.798 9.603 -5.167 1.00 94.69 85 ASP A C 1
ATOM 695 O O . ASP A 1 85 ? -0.252 9.489 -4.536 1.00 94.69 85 ASP A O 1
ATOM 699 N N . GLU A 1 86 ? 0.941 10.522 -6.127 1.00 96.31 86 GLU A N 1
ATOM 700 C CA . GLU A 1 86 ? -0.092 11.519 -6.419 1.00 96.31 86 GLU A CA 1
ATOM 701 C C . GLU A 1 86 ? -1.437 10.856 -6.746 1.00 96.31 86 GLU A C 1
ATOM 703 O O . GLU A 1 86 ? -2.497 11.312 -6.306 1.00 96.31 86 GLU A O 1
ATOM 708 N N . ARG A 1 87 ? -1.430 9.753 -7.503 1.00 97.38 87 ARG A N 1
ATOM 709 C CA . ARG A 1 87 ? -2.668 9.045 -7.845 1.00 97.38 87 ARG A CA 1
ATOM 710 C C . ARG A 1 87 ? -3.317 8.397 -6.628 1.00 97.38 87 ARG A C 1
ATOM 712 O O . ARG A 1 87 ? -4.543 8.471 -6.498 1.00 97.38 87 ARG A O 1
ATOM 719 N N . VAL A 1 88 ? -2.527 7.770 -5.758 1.00 97.69 88 VAL A N 1
ATOM 720 C CA . VAL A 1 88 ? -3.044 7.147 -4.533 1.00 97.69 88 VAL A CA 1
ATOM 721 C C . VAL A 1 88 ? -3.551 8.203 -3.562 1.00 97.69 88 VAL A C 1
ATOM 723 O O . VAL A 1 88 ? -4.662 8.055 -3.058 1.00 97.69 88 VAL A O 1
ATOM 726 N N . GLU A 1 89 ? -2.826 9.302 -3.385 1.00 97.00 89 GLU A N 1
ATOM 727 C CA . GLU A 1 89 ? -3.245 10.436 -2.560 1.00 97.00 89 GLU A CA 1
ATOM 728 C C . GLU A 1 89 ? -4.547 11.058 -3.070 1.00 97.00 89 GLU A C 1
ATOM 730 O O . GLU A 1 89 ? -5.502 11.257 -2.318 1.00 97.00 89 GLU A O 1
ATOM 735 N N . ASN A 1 90 ? -4.658 11.290 -4.379 1.00 97.62 90 ASN A N 1
ATOM 736 C CA . ASN A 1 90 ? -5.885 11.801 -4.987 1.00 97.62 90 ASN A CA 1
ATOM 737 C C . ASN A 1 90 ? -7.083 10.865 -4.787 1.00 97.62 90 ASN A C 1
ATOM 739 O O . ASN A 1 90 ? -8.220 11.329 -4.668 1.00 97.62 90 ASN A O 1
ATOM 743 N N . TRP A 1 91 ? -6.863 9.551 -4.774 1.00 98.00 91 TRP A N 1
ATOM 744 C CA . TRP A 1 91 ? -7.916 8.591 -4.462 1.00 98.00 91 TRP A CA 1
ATOM 745 C C . TRP A 1 91 ? -8.257 8.580 -2.967 1.00 98.00 91 TRP A C 1
ATOM 747 O O . TRP A 1 91 ? -9.438 8.681 -2.629 1.00 98.00 91 TRP A O 1
ATOM 757 N N . LEU A 1 92 ? -7.257 8.544 -2.081 1.00 97.00 92 LEU A N 1
ATOM 758 C CA . LEU A 1 92 ? -7.435 8.596 -0.626 1.00 97.00 92 LEU A CA 1
ATOM 759 C C . LEU A 1 92 ? -8.209 9.844 -0.198 1.00 97.00 92 LEU A C 1
ATOM 761 O O . LEU A 1 92 ? -9.164 9.735 0.571 1.00 97.00 92 LEU A O 1
ATOM 765 N N . ASN A 1 93 ? -7.884 11.002 -0.772 1.00 96.62 93 ASN A N 1
ATOM 766 C CA . ASN A 1 93 ? -8.585 12.262 -0.530 1.00 96.62 93 ASN A CA 1
ATOM 767 C C . ASN A 1 93 ? -10.070 12.213 -0.924 1.00 96.62 93 ASN A C 1
ATOM 769 O O . ASN A 1 93 ? -10.894 12.883 -0.305 1.00 96.62 93 ASN A O 1
ATOM 773 N N . LYS A 1 94 ? -10.442 11.408 -1.929 1.00 97.31 94 LYS A N 1
ATOM 774 C CA . LYS A 1 94 ? -11.845 11.252 -2.352 1.00 97.31 94 LYS A CA 1
ATOM 775 C C . LYS A 1 94 ? -12.637 10.331 -1.432 1.00 97.31 94 LYS A C 1
ATOM 777 O O . LYS A 1 94 ? -13.805 10.603 -1.168 1.00 97.31 94 LYS A O 1
ATOM 782 N N . ILE A 1 95 ? -12.039 9.228 -0.986 1.00 96.38 95 ILE A N 1
ATOM 783 C CA . ILE A 1 95 ? -12.740 8.225 -0.167 1.00 96.38 95 ILE A CA 1
ATOM 784 C C . ILE A 1 95 ? -12.654 8.504 1.338 1.00 96.38 95 ILE A C 1
ATOM 786 O O . ILE A 1 95 ? -13.469 7.989 2.108 1.00 96.38 95 ILE A O 1
ATOM 790 N N . GLY A 1 96 ? -11.670 9.301 1.750 1.00 95.75 96 GLY A N 1
ATOM 791 C CA . GLY A 1 96 ? -11.343 9.596 3.135 1.00 95.75 96 GLY A CA 1
ATOM 792 C C . GLY A 1 96 ? -10.610 8.453 3.841 1.00 95.75 96 GLY A C 1
ATOM 793 O O . GLY A 1 96 ? -10.992 7.282 3.775 1.00 95.75 96 GLY A O 1
ATOM 794 N N . ILE A 1 97 ? -9.588 8.815 4.610 1.00 95.00 97 ILE A N 1
ATOM 795 C CA . ILE A 1 97 ? -8.788 7.894 5.424 1.00 95.00 97 ILE A CA 1
ATOM 796 C C . ILE A 1 97 ? -9.615 7.113 6.461 1.00 95.00 97 ILE A C 1
ATOM 798 O O . ILE A 1 97 ? -9.341 5.943 6.718 1.00 95.00 97 ILE A O 1
ATOM 802 N N . GLU A 1 98 ? -10.695 7.685 7.000 1.00 97.44 98 GLU A N 1
ATOM 803 C CA . GLU A 1 98 ? -11.594 6.978 7.926 1.00 97.44 98 GLU A CA 1
ATOM 804 C C . GLU A 1 98 ? -12.248 5.738 7.291 1.00 97.44 98 GLU A C 1
ATOM 806 O O . GLU A 1 98 ? -12.446 4.716 7.959 1.00 97.44 98 GLU A O 1
ATOM 811 N N . THR A 1 99 ? -12.520 5.775 5.981 1.00 97.25 99 THR A N 1
ATOM 812 C CA . THR A 1 99 ? -13.009 4.611 5.228 1.00 97.25 99 THR A CA 1
ATOM 813 C C . THR A 1 99 ? -11.969 3.492 5.230 1.00 97.25 99 THR A C 1
ATOM 815 O O . THR A 1 99 ? -12.311 2.328 5.468 1.00 97.25 99 THR A O 1
ATOM 818 N N . ILE A 1 100 ? -10.695 3.840 5.029 1.00 97.81 100 ILE A N 1
ATOM 819 C CA . ILE A 1 100 ? -9.575 2.895 5.082 1.00 97.81 100 ILE A CA 1
ATOM 820 C C . ILE A 1 100 ? -9.423 2.325 6.488 1.00 97.81 100 ILE A C 1
ATOM 822 O O . ILE A 1 100 ? -9.439 1.105 6.640 1.00 97.81 100 ILE A O 1
ATOM 826 N N . LYS A 1 101 ? -9.386 3.174 7.523 1.00 97.81 101 LYS A N 1
ATOM 827 C CA . LYS A 1 101 ? -9.294 2.750 8.931 1.00 97.81 101 LYS A CA 1
ATOM 828 C C . LYS A 1 101 ? -10.399 1.761 9.300 1.00 97.81 101 LYS A C 1
ATOM 830 O O . LYS A 1 101 ? -10.149 0.771 9.987 1.00 97.81 101 LYS A O 1
ATOM 835 N N . LYS A 1 102 ? -11.633 2.000 8.842 1.00 97.94 102 LYS A N 1
ATOM 836 C CA . LYS A 1 102 ? -12.766 1.100 9.093 1.00 97.94 102 LYS A CA 1
ATOM 837 C C . LYS A 1 102 ? -12.585 -0.254 8.408 1.00 97.94 102 LYS A C 1
ATOM 839 O O . LYS A 1 102 ? -12.783 -1.275 9.063 1.00 97.94 102 LYS A O 1
ATOM 844 N N . LYS A 1 103 ? -12.200 -0.277 7.125 1.00 97.69 103 LYS A N 1
ATOM 845 C CA . LYS A 1 103 ? -11.912 -1.526 6.396 1.00 97.69 103 LYS A CA 1
ATOM 846 C C . LYS A 1 103 ? -10.747 -2.286 7.047 1.00 97.69 103 LYS A C 1
ATOM 848 O O . LYS A 1 103 ? -10.861 -3.490 7.270 1.00 97.69 103 LYS A O 1
ATOM 853 N N . ALA A 1 104 ? -9.684 -1.578 7.434 1.00 97.44 104 ALA A N 1
ATOM 854 C CA . ALA A 1 104 ? -8.465 -2.137 8.018 1.00 97.44 104 ALA A CA 1
ATOM 855 C C . ALA A 1 104 ? -8.738 -2.956 9.289 1.00 97.44 104 ALA A C 1
ATOM 857 O O . ALA A 1 104 ? -8.160 -4.020 9.473 1.00 97.44 104 ALA A O 1
ATOM 858 N N . LYS A 1 105 ? -9.695 -2.526 10.121 1.00 95.81 105 LYS A N 1
ATOM 859 C CA . LYS A 1 105 ? -10.106 -3.247 11.342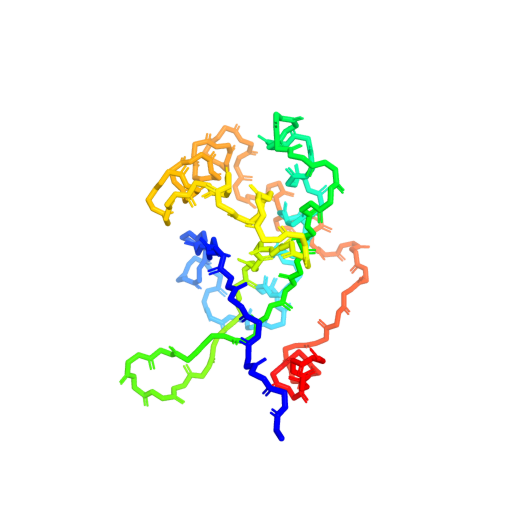 1.00 95.81 105 LYS A CA 1
ATOM 860 C C . LYS A 1 105 ? -10.778 -4.602 11.085 1.00 95.81 105 LYS A C 1
ATOM 862 O O . LYS A 1 105 ? -10.951 -5.374 12.022 1.00 95.81 105 LYS A O 1
ATOM 867 N N . THR A 1 106 ? -11.215 -4.870 9.855 1.00 94.50 106 THR A N 1
ATOM 868 C CA . THR A 1 106 ? -11.993 -6.073 9.507 1.00 94.50 106 THR A CA 1
ATOM 869 C C . THR A 1 106 ? -11.218 -7.089 8.681 1.00 94.50 106 THR A C 1
ATOM 871 O O . THR A 1 106 ? -11.657 -8.232 8.554 1.00 94.50 106 THR A O 1
ATOM 874 N N . ILE A 1 107 ? -10.078 -6.694 8.114 1.00 93.56 107 ILE A N 1
ATOM 875 C CA . ILE A 1 107 ? -9.270 -7.582 7.285 1.00 93.56 107 ILE A CA 1
ATOM 876 C C . ILE A 1 107 ? -8.249 -8.335 8.132 1.00 93.56 107 ILE A C 1
ATOM 878 O O . ILE A 1 107 ? -7.779 -7.859 9.163 1.00 93.56 107 ILE A O 1
ATOM 882 N N . LYS A 1 108 ? -7.869 -9.520 7.658 1.00 92.12 108 LYS A N 1
ATOM 883 C CA . LYS A 1 108 ? -6.704 -10.227 8.176 1.00 92.12 108 LYS A CA 1
ATOM 884 C C . LYS A 1 108 ? -5.499 -9.841 7.327 1.00 92.12 108 LYS A C 1
ATOM 886 O O . LYS A 1 108 ? -5.487 -10.116 6.133 1.00 92.12 108 LYS A O 1
ATOM 891 N N . THR A 1 109 ? -4.489 -9.261 7.957 1.00 94.69 109 THR A N 1
ATOM 892 C CA . THR A 1 109 ? -3.183 -8.997 7.348 1.00 94.69 109 THR A CA 1
ATOM 893 C C . THR A 1 109 ? -2.072 -9.577 8.228 1.00 94.69 109 THR A C 1
ATOM 895 O O . THR A 1 109 ? -2.337 -10.138 9.296 1.00 94.69 109 THR A O 1
ATOM 898 N N . VAL A 1 110 ? -0.831 -9.504 7.761 1.00 95.25 110 VAL A N 1
ATOM 899 C CA . VAL A 1 110 ? 0.350 -9.852 8.560 1.00 95.25 110 VAL A CA 1
ATOM 900 C C . VAL A 1 110 ? 0.642 -8.756 9.587 1.00 95.25 110 VAL A C 1
ATOM 902 O O . VAL A 1 110 ? 0.287 -7.603 9.369 1.00 95.25 110 VAL A O 1
ATOM 905 N N . SER A 1 111 ? 1.319 -9.092 10.688 1.00 97.12 111 SER A N 1
ATOM 906 C CA . SER A 1 111 ? 1.867 -8.062 11.578 1.00 97.12 111 SER A CA 1
ATOM 907 C C . SER A 1 111 ? 3.057 -7.355 10.931 1.00 97.12 111 SER A C 1
ATOM 909 O O . SER A 1 111 ? 3.733 -7.917 10.060 1.00 97.12 111 SER A O 1
ATOM 911 N N . TRP A 1 112 ? 3.367 -6.155 11.410 1.00 97.19 112 TRP A N 1
ATOM 912 C CA . TRP A 1 112 ? 4.571 -5.424 11.050 1.00 97.19 112 TRP A CA 1
ATOM 913 C C . TRP A 1 112 ? 5.831 -6.243 11.311 1.00 97.19 112 TRP A C 1
ATOM 915 O O . TRP A 1 112 ? 6.673 -6.356 10.428 1.00 97.19 112 TRP A O 1
ATOM 925 N N . GLU A 1 113 ? 5.935 -6.899 12.466 1.00 96.25 113 GLU A N 1
ATOM 926 C CA . GLU A 1 113 ? 7.091 -7.746 12.778 1.00 96.25 113 GLU A CA 1
ATOM 927 C C . GLU A 1 113 ? 7.247 -8.895 11.767 1.00 96.25 113 GLU A C 1
ATOM 929 O O . GLU A 1 113 ? 8.353 -9.224 11.338 1.00 96.25 113 GLU A O 1
ATOM 934 N N . THR A 1 114 ? 6.135 -9.483 11.317 1.00 96.25 114 THR A N 1
ATOM 935 C CA . THR A 1 114 ? 6.165 -10.518 10.273 1.00 96.25 114 THR A CA 1
ATOM 936 C C . THR A 1 114 ? 6.624 -9.937 8.936 1.00 96.25 114 THR A C 1
ATOM 938 O O . THR A 1 114 ? 7.430 -10.554 8.241 1.00 96.25 114 THR A O 1
ATOM 941 N N . LEU A 1 115 ? 6.120 -8.756 8.570 1.00 95.94 115 LEU A N 1
ATOM 942 C CA . LEU A 1 115 ? 6.461 -8.082 7.320 1.00 95.94 115 LEU A CA 1
ATOM 943 C C . LEU A 1 115 ? 7.931 -7.647 7.282 1.00 95.94 115 LEU A C 1
ATOM 945 O O . LEU A 1 115 ? 8.627 -7.930 6.312 1.00 95.94 115 LEU A O 1
ATOM 949 N N . LYS A 1 116 ? 8.415 -7.014 8.351 1.00 94.00 116 LYS A N 1
ATOM 950 C CA . LYS A 1 116 ? 9.791 -6.531 8.510 1.00 94.00 116 LYS A CA 1
ATOM 951 C C . LYS A 1 116 ? 10.829 -7.637 8.328 1.00 94.00 116 LYS A C 1
ATOM 953 O O . LYS A 1 116 ? 11.903 -7.395 7.785 1.00 94.00 116 LYS A O 1
ATOM 958 N N . ASN A 1 117 ? 10.493 -8.852 8.753 1.00 90.69 117 ASN A N 1
ATOM 959 C CA . ASN A 1 117 ? 11.365 -10.018 8.663 1.00 90.69 117 ASN A CA 1
ATOM 960 C C . ASN A 1 117 ? 11.194 -10.823 7.361 1.00 90.69 117 ASN A C 1
ATOM 962 O O . ASN A 1 117 ? 11.887 -11.830 7.175 1.00 90.69 117 ASN A O 1
ATOM 966 N N . ARG A 1 118 ? 10.300 -10.416 6.443 1.00 83.94 118 ARG A N 1
ATOM 967 C CA . ARG A 1 118 ? 10.217 -11.058 5.126 1.00 83.94 118 ARG A CA 1
ATOM 968 C C . ARG A 1 118 ? 11.501 -10.797 4.354 1.00 83.94 118 ARG A C 1
ATOM 970 O O . ARG A 1 118 ? 11.881 -9.659 4.097 1.00 83.94 118 ARG A O 1
ATOM 977 N N . LYS A 1 119 ? 12.149 -11.878 3.927 1.00 62.00 119 LYS A N 1
ATOM 978 C CA . LYS A 1 119 ? 13.191 -11.797 2.907 1.00 62.00 119 LYS A CA 1
ATOM 979 C C . LYS A 1 119 ? 12.499 -11.565 1.569 1.00 62.00 119 LYS A C 1
ATOM 981 O O . LYS A 1 119 ? 11.612 -12.338 1.220 1.00 62.00 119 LYS A O 1
ATOM 986 N N . SER A 1 120 ? 12.897 -10.523 0.847 1.00 53.53 120 SER A N 1
ATOM 987 C CA . SER A 1 120 ? 12.524 -10.345 -0.558 1.00 53.53 120 SER A CA 1
ATOM 988 C C . SER A 1 120 ? 12.979 -11.599 -1.317 1.00 53.53 120 SER A C 1
ATOM 990 O O . SER A 1 120 ? 14.174 -11.914 -1.300 1.00 53.53 120 SER A O 1
ATOM 992 N N . GLU A 1 121 ? 12.040 -12.371 -1.868 1.00 46.94 121 GLU A N 1
ATOM 993 C CA . GLU A 1 121 ? 12.331 -13.648 -2.543 1.00 46.94 121 GLU A CA 1
ATOM 994 C C . GLU A 1 121 ? 13.064 -13.493 -3.878 1.00 46.94 121 GLU A C 1
ATOM 996 O O . GLU A 1 121 ? 12.869 -12.488 -4.593 1.00 46.94 121 GLU A O 1
#

pLDDT: mean 92.47, std 11.34, range [38.91, 98.44]

Mean predicted aligned error: 3.82 Å

Radius of gyration: 14.11 Å; Cα contacts (8 Å, |Δi|>4): 150; chains: 1; bounding box: 36×26×36 Å

Secondary structure (DSSP, 8-state):
-PPPPP-EEE--TTTTTTTT-HHHHHHHHHHHHHHHHHHTTTS-TT-EEEEEEEE-TTS-EEEEEEEE-SSHHHHTTSPPHHHHHHHHHHHHHHH-HHHHHHHHTTS----HHHHHT----

=== Feature glossary ===
Legend for the data blocks above and below:

— What the protein is —

The amino-acid sequence is the protein's primary structure: the linear order of residues from the N-terminus to the C-terminus, written in one-letter code. Everything else here — the 3D coordinates, the secondary structure, the domain annotations — is ultimately a consequence of this string.

Database cross-references. InterPro integrates a dozen domain/family signature databases into unified entries with residue-range hits. GO terms attach function/process/location labels with evidence codes. CATH codes position the fold in a four-level structural taxonomy. Organism is the NCBI-taxonomy species name.

— Where its atoms are —

The mmCIF block holds the 3D Cartesian coordinates of each backbone atom (N, Cα, C, O) in ångströms. mmCIF is the PDB's canonical archive format — a tagged-loop text representation of the atomic model.

The six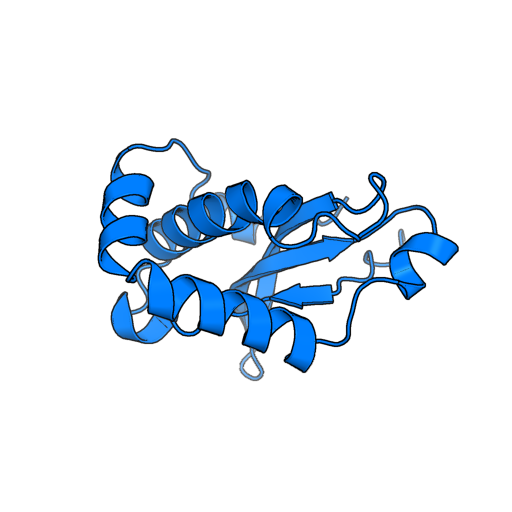 renders are orthographic views along the three Cartesian axes in both directions. Representation (cartoon, sticks, or surface) and color scheme (sequence-rainbow or by-chain) vary across proteins so the training set covers all the common visualization conventions.

— Local backbone conformation —

Secondary structure is the local, repeating backbone conformation. DSSP classifies it into eight states by reading the hydrogen-bond network: three helix types (H, G, I), two β types (E, B), two non-regular types (T, S), and unstructured coil (-).

SS3 is a coarse helix/strand/coil call (letters a/b/c) made by the P-SEA algorithm from inter-Cα distances and dihedrals. It is less detailed than DSSP but needs only Cα positions.

Backbone dihedral angles. Every residue except chain termini has a φ (preceding-C → N → Cα → C) and a ψ (N → Cα → C → next-N). They are reported in degrees following the IUPAC sign convention. Secondary structure is essentially a statement about which (φ, ψ) basin each residue occupies.

— Global shape and packing —

The geometric summary reports three shape descriptors. Rg (radius of gyration) measures how spread out the Cα atoms are about their centre of mass; compact globular proteins have small Rg, elongated or unfolded ones large. Cα contacts (<8 Å, |i−j|>4) count long-range residue pairs in spatial proximity — high for tightly packed folds, near zero for rods or random coil. The bounding-box extents give the protein's footprint along x, y, z in Å.

Solvent accessibility: the surface area of each residue that a 1.4 Å water probe can touch, in Å². When only backbone atoms are present the absolute values are lower than full-atom SASA (side chains contribute most of the area) and are flagged as backbone-only.

Plot images: a contact map (which residues are close in 3D, as an N×N binary image), a Ramachandran scatter (backbone torsion angles, revealing secondary-structure composition at a glance), and — for AlphaFold structures — a PAE heatmap (pairwise prediction confidence).

— Structural neighborhood —

Foldseek's 3Di representation compresses backbone geometry into a per-residue letter drawn from a learned twenty-state alphabet. It captures the tertiary interaction pattern around each residue — which residues are packed against it in space, regardless of where they are in sequence.

Structural nearest neighbors (via Foldseek easy-search vs the PDB). Reported per hit: target PDB id, E-value, and alignment TM-score. A TM-score above ~0.5 is the conventional threshold for 'same fold'.

— Confidence and disorder —

pLDDT (predicted Local Distance Difference Test) is AlphaFold's per-residue confidence score, ranging fro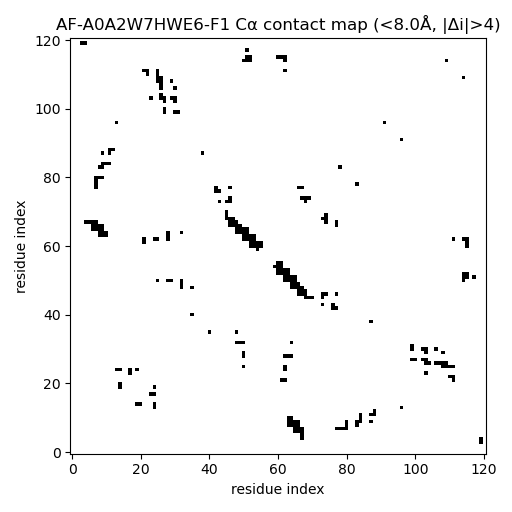m 0 to 100. Values above 90 indicate high confidence (typically well-packed cores); 70–90 is confident; 50–70 low confidence; below 50 usually means the region is disordered or the prediction is unreliable there. AlphaFold stores pLDDT in the mmCIF B-factor column.

For experimental (PDB) structures, the B-factor (temperature factor) quantifies the positional spread of each atom in the crystal — a combination of thermal vibration and static disorder — in units of Å². High B-factors mark flexible loops or poorly resolved regions; low B-factors mark the rigid, well-ordered core.

Predicted Aligned Error (PAE) is an AlphaFold confidence matrix: entry (i, j) is the expected error in the position of residue j, in ångströms, when the prediction is superimposed on the true structure at residue i. Low PAE within a block of residues means that block is internally rigid and well-predicted; high PAE between two blocks means their relative placement is uncertain even if each block individually is confident.